Protein AF-A0A7X9HV47-F1 (afdb_monomer)

Foldseek 3Di:
DDDDDDDDDDDDDDPDPDPPPPCPDLEPPPPVPDQPLPVVVVLVVVLVCCPPPVVCQVVLRYDKHWQAAQKWFQDPNDIDGHNDPVSVVVVCVVPVPGDMDGDSDDVVDDPRNCCQARPDPVRHDIDGRHDDPCSVVSVCCVPDPVNVVVVD

pLDDT: mean 72.19, std 24.68, range [22.19, 95.31]

Radius of gyration: 19.95 Å; Cα contacts (8 Å, |Δi|>4): 133; chains: 1; bounding box: 43×55×46 Å

Structure (mmCIF, N/CA/C/O backbone):
data_AF-A0A7X9HV47-F1
#
_entry.id   AF-A0A7X9HV47-F1
#
loop_
_atom_site.group_PDB
_atom_site.id
_atom_site.type_symbol
_atom_site.label_atom_id
_atom_site.label_alt_id
_atom_site.label_comp_id
_atom_site.label_asym_id
_atom_site.label_entity_id
_atom_site.label_seq_id
_atom_site.pdbx_PDB_ins_code
_atom_site.Cartn_x
_atom_site.Cartn_y
_atom_site.Cartn_z
_atom_site.occupancy
_atom_site.B_iso_or_equiv
_atom_site.auth_seq_id
_atom_site.auth_comp_id
_atom_site.auth_asym_id
_atom_site.auth_atom_id
_atom_site.pdbx_PDB_model_num
ATOM 1 N N . MET A 1 1 ? 2.254 -39.791 2.775 1.00 35.47 1 MET A N 1
ATOM 2 C CA . MET A 1 1 ? 2.895 -38.632 3.438 1.00 35.47 1 MET A CA 1
ATOM 3 C C . MET A 1 1 ? 4.385 -38.903 3.603 1.00 35.47 1 MET A C 1
ATOM 5 O O . MET A 1 1 ? 4.753 -39.732 4.422 1.00 35.47 1 MET A O 1
ATOM 9 N N . LYS A 1 2 ? 5.243 -38.268 2.799 1.00 22.19 2 LYS A N 1
ATOM 10 C CA . LYS A 1 2 ? 6.701 -38.272 3.002 1.00 22.19 2 LYS A CA 1
ATOM 11 C C . LYS A 1 2 ? 7.192 -36.836 2.856 1.00 22.19 2 LYS A C 1
ATOM 13 O O . LYS A 1 2 ? 7.167 -36.288 1.761 1.00 22.19 2 LYS A O 1
ATOM 18 N N . VAL A 1 3 ? 7.589 -36.231 3.971 1.00 28.23 3 VAL A N 1
ATOM 19 C CA . VAL A 1 3 ? 8.206 -34.902 4.009 1.00 28.23 3 VAL A CA 1
ATOM 20 C C . VAL A 1 3 ? 9.662 -35.070 3.579 1.00 28.23 3 VAL A C 1
ATOM 22 O O . VAL A 1 3 ? 10.449 -35.692 4.291 1.00 28.23 3 VAL A O 1
ATOM 25 N N . LYS A 1 4 ? 10.029 -34.562 2.399 1.00 27.03 4 LYS A N 1
ATOM 26 C CA . LYS A 1 4 ? 11.440 -34.417 2.023 1.00 27.03 4 LYS A CA 1
ATOM 27 C C . LYS A 1 4 ? 11.955 -33.105 2.612 1.00 27.03 4 LYS A C 1
ATOM 29 O O . LYS 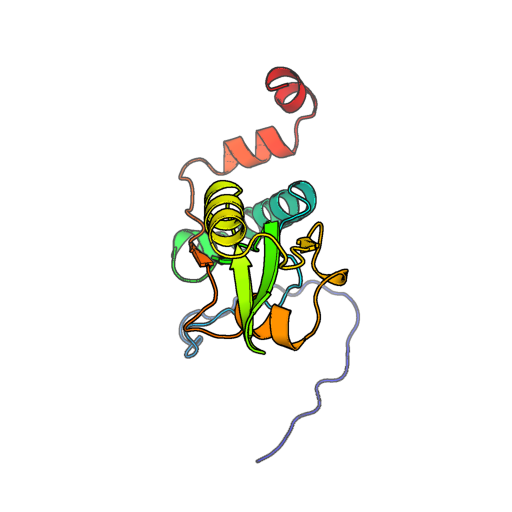A 1 4 ? 11.536 -32.034 2.190 1.00 27.03 4 LYS A O 1
ATOM 34 N N . LYS A 1 5 ? 12.866 -33.209 3.585 1.00 31.73 5 LYS A N 1
ATOM 35 C CA . LYS A 1 5 ? 13.760 -32.117 3.995 1.00 31.73 5 LYS A CA 1
ATOM 36 C C . LYS A 1 5 ? 14.513 -31.619 2.760 1.00 31.73 5 LYS A C 1
ATOM 38 O O . LYS A 1 5 ? 15.149 -32.426 2.084 1.00 31.73 5 LYS A O 1
ATOM 43 N N . ILE A 1 6 ? 14.477 -30.316 2.503 1.00 33.72 6 ILE A N 1
ATOM 44 C CA . ILE A 1 6 ? 15.410 -29.665 1.584 1.00 33.72 6 ILE A CA 1
ATOM 45 C C . ILE A 1 6 ? 16.343 -28.822 2.446 1.00 33.72 6 ILE A C 1
ATOM 47 O O . ILE A 1 6 ? 15.959 -27.804 3.012 1.00 33.72 6 ILE A O 1
ATOM 51 N N . THR A 1 7 ? 17.547 -29.356 2.611 1.00 27.25 7 THR A N 1
ATOM 52 C CA . THR A 1 7 ? 18.724 -28.726 3.202 1.00 27.25 7 THR A CA 1
ATOM 53 C C . THR A 1 7 ? 19.195 -27.586 2.293 1.00 27.25 7 THR A C 1
ATOM 55 O O . THR A 1 7 ? 19.176 -27.740 1.071 1.00 27.25 7 THR A O 1
ATOM 58 N N . GLU A 1 8 ? 19.628 -26.467 2.880 1.00 35.94 8 GLU A N 1
ATOM 59 C CA . GLU A 1 8 ? 20.291 -25.355 2.184 1.00 35.94 8 GLU A CA 1
ATOM 60 C C . GLU A 1 8 ? 21.406 -25.830 1.244 1.00 35.94 8 GLU A C 1
ATOM 62 O O . GLU A 1 8 ? 22.182 -26.731 1.580 1.00 35.94 8 GLU A O 1
ATOM 67 N N . ARG A 1 9 ? 21.550 -25.150 0.100 1.00 27.73 9 ARG A N 1
ATOM 68 C CA . ARG A 1 9 ? 22.806 -25.138 -0.650 1.00 27.73 9 ARG A CA 1
ATOM 69 C C . ARG A 1 9 ? 23.120 -23.761 -1.224 1.00 27.73 9 ARG A C 1
ATOM 71 O O . ARG A 1 9 ? 22.257 -23.054 -1.732 1.00 27.73 9 ARG A O 1
ATOM 78 N N . GLN A 1 10 ? 24.405 -23.459 -1.104 1.00 27.14 10 GLN A N 1
ATOM 79 C CA . GLN A 1 10 ? 25.135 -22.267 -1.500 1.00 27.14 10 GLN A CA 1
ATOM 80 C C . GLN A 1 10 ? 25.055 -21.991 -3.014 1.00 27.14 10 GLN A C 1
ATOM 82 O O . GLN A 1 10 ? 25.011 -22.915 -3.823 1.00 27.14 10 GLN A O 1
ATOM 87 N N . SER A 1 11 ? 25.050 -20.694 -3.331 1.00 36.38 11 SER A N 1
ATOM 88 C CA . SER A 1 11 ? 25.331 -20.002 -4.602 1.00 36.38 11 SER A CA 1
ATOM 89 C C . SER A 1 11 ? 25.655 -20.840 -5.851 1.00 36.38 11 SER A C 1
ATOM 91 O O . SER A 1 11 ? 26.671 -21.530 -5.908 1.00 36.38 11 SER A O 1
ATOM 93 N N . GLY A 1 12 ? 24.877 -20.630 -6.916 1.00 24.98 12 GLY A N 1
ATOM 94 C CA . GLY A 1 12 ? 25.218 -21.040 -8.279 1.00 24.98 12 GLY A CA 1
ATOM 95 C C . GLY A 1 12 ? 23.995 -20.971 -9.184 1.00 24.98 12 GLY A C 1
ATOM 96 O O . GLY A 1 12 ? 23.158 -21.868 -9.144 1.00 24.98 12 GLY A O 1
ATOM 97 N N . VAL A 1 13 ? 23.873 -19.885 -9.952 1.00 32.72 13 VAL A N 1
ATOM 98 C CA . VAL A 1 13 ? 22.773 -19.616 -10.891 1.00 32.72 13 VAL A CA 1
ATOM 99 C C . VAL A 1 13 ? 22.539 -20.839 -11.783 1.00 32.72 13 VAL A C 1
ATOM 101 O O . VAL A 1 13 ? 23.362 -21.170 -12.631 1.00 32.72 13 VAL A O 1
ATOM 104 N N . LYS A 1 14 ? 21.410 -21.520 -11.574 1.00 23.30 14 LYS A N 1
ATOM 105 C CA . LYS A 1 14 ? 20.823 -22.451 -12.535 1.00 23.30 14 LYS A CA 1
ATOM 106 C C . LYS A 1 14 ? 19.519 -21.827 -12.991 1.00 23.30 14 LYS A C 1
ATOM 108 O O . LYS A 1 14 ? 18.607 -21.664 -12.185 1.00 23.30 14 LYS A O 1
ATOM 113 N N . GLU A 1 15 ? 19.458 -21.466 -14.267 1.00 36.97 15 GLU A N 1
ATOM 114 C CA . GLU A 1 15 ? 18.214 -21.145 -14.956 1.00 36.97 15 GLU A CA 1
ATOM 115 C C . GLU A 1 15 ? 17.259 -22.334 -14.802 1.00 36.97 15 GLU A C 1
ATOM 117 O O . GLU A 1 15 ? 17.379 -23.361 -15.467 1.00 36.97 15 GLU A O 1
ATOM 122 N N . GLN A 1 16 ? 16.333 -22.220 -13.854 1.00 27.98 16 GLN A N 1
ATOM 123 C CA . GLN A 1 16 ? 15.152 -23.061 -13.792 1.00 27.98 16 GLN A CA 1
ATOM 124 C C . GLN A 1 16 ? 14.041 -22.303 -14.504 1.00 27.98 16 GLN A C 1
ATOM 126 O O . GLN A 1 16 ? 13.435 -21.387 -13.951 1.00 27.98 16 GLN A O 1
ATOM 131 N N . PHE A 1 17 ? 13.780 -22.700 -15.748 1.00 25.95 17 PHE A N 1
ATOM 132 C CA . PHE A 1 17 ? 12.494 -22.442 -16.377 1.00 25.95 17 PHE A CA 1
ATOM 133 C C . PHE A 1 17 ? 11.415 -23.052 -15.479 1.00 25.95 17 PHE A C 1
ATOM 135 O O . PHE A 1 17 ? 11.347 -24.270 -15.312 1.00 25.95 17 PHE A O 1
ATOM 142 N N . CYS A 1 18 ? 10.616 -22.197 -14.843 1.00 27.88 18 CYS A N 1
ATOM 143 C CA . CYS A 1 18 ? 9.441 -22.634 -14.108 1.00 27.88 18 CYS A CA 1
ATOM 144 C C . CYS A 1 18 ? 8.318 -22.834 -15.129 1.00 27.88 18 CYS A C 1
ATOM 146 O O . CYS A 1 18 ? 7.847 -21.872 -15.739 1.00 27.88 18 CYS A O 1
ATOM 148 N N . ASP A 1 19 ? 7.953 -24.093 -15.353 1.00 23.33 19 ASP A N 1
ATOM 149 C CA . ASP A 1 19 ? 6.838 -24.493 -16.201 1.00 23.33 19 ASP A CA 1
ATOM 150 C C . ASP A 1 19 ? 5.531 -23.943 -15.599 1.00 23.33 19 ASP A C 1
ATOM 152 O O . ASP A 1 19 ? 5.052 -24.393 -14.557 1.00 23.33 19 ASP A O 1
ATOM 156 N N . LEU A 1 20 ? 4.981 -22.901 -16.229 1.00 37.88 20 LEU A N 1
ATOM 157 C CA . LEU A 1 20 ? 3.826 -22.131 -15.746 1.00 37.88 20 LEU A CA 1
ATOM 158 C C . LEU A 1 20 ? 2.504 -22.922 -15.765 1.00 37.88 20 LEU A C 1
ATOM 160 O O . LEU A 1 20 ? 1.485 -22.414 -15.302 1.00 37.88 20 LEU A O 1
ATOM 164 N N . SER A 1 21 ? 2.507 -24.160 -16.264 1.00 25.98 21 SER A N 1
ATOM 165 C CA . SER A 1 21 ? 1.330 -25.037 -16.321 1.00 25.98 21 SER A CA 1
ATOM 166 C C . SER A 1 21 ? 0.981 -25.708 -14.983 1.00 25.98 21 SER A C 1
ATOM 168 O O . SER A 1 21 ? -0.158 -26.127 -14.785 1.00 25.98 21 SER A O 1
ATOM 170 N N . THR A 1 22 ? 1.927 -25.776 -14.037 1.00 26.61 22 THR A N 1
ATOM 171 C CA . THR A 1 22 ? 1.754 -26.454 -12.733 1.00 26.61 22 THR A CA 1
ATOM 172 C C . THR A 1 22 ? 1.569 -25.506 -11.549 1.00 26.61 22 THR A C 1
ATOM 174 O O . THR A 1 22 ? 1.482 -25.957 -10.405 1.00 26.61 22 THR A O 1
ATOM 177 N N . VAL A 1 23 ? 1.399 -24.201 -11.792 1.00 33.75 23 VAL A N 1
ATOM 178 C CA . VAL A 1 23 ? 0.978 -23.238 -10.756 1.00 33.75 23 VAL A CA 1
ATOM 179 C C . VAL A 1 23 ? -0.538 -23.363 -10.527 1.00 33.75 23 VAL A C 1
ATOM 181 O O . VAL A 1 23 ? -1.312 -22.418 -10.651 1.00 33.75 23 VAL A O 1
ATOM 184 N N . THR A 1 24 ? -0.996 -24.570 -10.188 1.00 23.91 24 THR A N 1
ATOM 185 C CA . THR A 1 24 ? -2.295 -24.802 -9.549 1.00 23.91 24 THR A CA 1
ATOM 186 C C . THR A 1 24 ? -2.207 -24.296 -8.117 1.00 23.91 24 THR A C 1
ATOM 188 O O . THR A 1 24 ? -1.913 -25.023 -7.172 1.00 23.91 24 THR A O 1
ATOM 191 N N . GLY A 1 25 ? -2.399 -22.993 -8.001 1.00 27.16 25 GLY A N 1
ATOM 192 C CA . GLY A 1 25 ? -2.336 -22.216 -6.781 1.00 27.16 25 GLY A CA 1
ATOM 193 C C . GLY A 1 25 ? -2.349 -20.768 -7.222 1.00 27.16 25 GLY A C 1
ATOM 194 O O . GLY A 1 25 ? -1.299 -20.210 -7.508 1.00 27.16 25 GLY A O 1
ATOM 195 N N . ASN A 1 26 ? -3.543 -20.182 -7.333 1.00 28.81 26 ASN A N 1
ATOM 196 C CA . ASN A 1 26 ? -3.823 -18.819 -7.818 1.00 28.81 26 ASN A CA 1
ATOM 197 C C . ASN A 1 26 ? -3.216 -17.693 -6.950 1.00 28.81 26 ASN A C 1
ATOM 199 O O . ASN A 1 26 ? -3.749 -16.593 -6.872 1.00 28.81 26 ASN A O 1
ATOM 203 N N . PHE A 1 27 ? -2.121 -17.972 -6.260 1.00 29.30 27 PHE A N 1
ATOM 204 C CA . PHE A 1 27 ? -1.456 -17.140 -5.289 1.00 29.30 27 PHE A CA 1
ATOM 205 C C . PHE A 1 27 ? 0.040 -17.406 -5.431 1.00 29.30 27 PHE A C 1
ATOM 207 O O . PHE A 1 27 ? 0.607 -18.271 -4.765 1.00 29.30 27 PHE A O 1
ATOM 214 N N . VAL A 1 28 ? 0.710 -16.611 -6.264 1.00 31.31 28 VAL A N 1
ATOM 215 C CA . VAL A 1 28 ? 2.072 -16.224 -5.901 1.00 31.31 28 VAL A CA 1
ATOM 216 C C . VAL A 1 28 ? 1.879 -15.212 -4.782 1.00 31.31 28 VAL A C 1
ATOM 218 O O . VAL A 1 28 ? 1.825 -14.005 -4.999 1.00 31.31 28 VAL A O 1
ATOM 221 N N . GLU A 1 29 ? 1.654 -15.727 -3.572 1.00 32.69 29 GLU A N 1
ATOM 222 C CA . GLU A 1 29 ? 1.832 -14.925 -2.378 1.00 32.69 29 GLU A CA 1
ATOM 223 C C . GLU A 1 29 ? 3.324 -14.635 -2.335 1.00 32.69 29 GLU A C 1
ATOM 225 O O . GLU A 1 29 ? 4.137 -15.438 -1.871 1.00 32.69 29 GLU A O 1
ATOM 230 N N . ALA A 1 30 ? 3.697 -13.499 -2.912 1.00 31.14 30 ALA A N 1
ATOM 231 C CA . ALA A 1 30 ? 4.960 -12.867 -2.635 1.00 31.14 30 ALA A CA 1
ATOM 232 C C . ALA A 1 30 ? 4.939 -12.483 -1.145 1.00 31.14 30 ALA A C 1
ATOM 234 O O . ALA A 1 30 ? 4.795 -11.324 -0.779 1.00 31.14 30 ALA A O 1
ATOM 235 N N . ASN A 1 31 ? 5.117 -13.477 -0.268 1.00 27.83 31 ASN A N 1
ATOM 236 C CA . ASN A 1 31 ? 5.480 -13.318 1.140 1.00 27.83 31 ASN A CA 1
ATOM 237 C C . ASN A 1 31 ? 6.929 -12.799 1.273 1.00 27.83 31 ASN A C 1
ATOM 239 O O . ASN A 1 31 ? 7.580 -12.953 2.307 1.00 27.83 31 ASN A O 1
ATOM 243 N N . SER A 1 32 ? 7.455 -12.143 0.233 1.00 28.11 32 SER A N 1
ATOM 244 C CA . SER A 1 32 ? 8.500 -11.147 0.368 1.00 28.11 32 SER A CA 1
ATOM 245 C C . SER A 1 32 ? 7.909 -9.993 1.167 1.00 28.11 32 SER A C 1
ATOM 247 O O . SER A 1 32 ? 7.114 -9.208 0.656 1.00 28.11 32 SER A O 1
ATOM 249 N N . L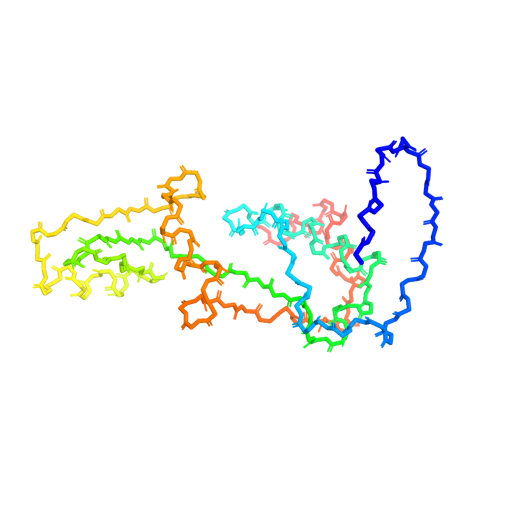YS A 1 33 ? 8.278 -9.917 2.448 1.00 32.66 33 LYS A N 1
ATOM 250 C CA . LYS A 1 33 ? 8.043 -8.766 3.320 1.00 32.66 33 LYS A CA 1
ATOM 251 C C . LYS A 1 33 ? 8.470 -7.481 2.612 1.00 32.66 33 LYS A C 1
ATOM 253 O O . LYS A 1 33 ? 9.627 -7.077 2.697 1.00 32.66 33 LYS A O 1
ATOM 258 N N . THR A 1 34 ? 7.558 -6.822 1.917 1.00 30.34 34 THR A N 1
ATOM 259 C CA . THR A 1 34 ? 7.723 -5.428 1.516 1.00 30.34 34 THR A CA 1
ATOM 260 C C . THR A 1 34 ? 6.348 -4.847 1.253 1.00 30.34 34 THR A C 1
ATOM 262 O O . THR A 1 34 ? 5.878 -4.746 0.127 1.00 30.34 34 THR A O 1
ATOM 265 N N . VAL A 1 35 ? 5.690 -4.429 2.329 1.00 35.25 35 VAL A N 1
ATOM 266 C CA . VAL A 1 35 ? 4.795 -3.290 2.182 1.00 35.25 35 VAL A CA 1
ATOM 267 C C . VAL A 1 35 ? 5.678 -2.115 1.822 1.00 35.25 35 VAL A C 1
ATOM 269 O O . VAL A 1 35 ? 6.654 -1.795 2.506 1.00 35.25 35 VAL A O 1
ATOM 272 N N . ILE A 1 36 ? 5.320 -1.480 0.726 1.00 35.16 36 ILE A N 1
ATOM 273 C CA . ILE A 1 36 ? 6.052 -0.382 0.136 1.00 35.16 36 ILE A CA 1
ATOM 274 C C . ILE A 1 36 ? 5.684 0.881 0.915 1.00 35.16 36 ILE A C 1
ATOM 276 O O . ILE A 1 36 ? 4.881 1.691 0.480 1.00 35.16 36 ILE A O 1
ATOM 280 N N . HIS A 1 37 ? 6.262 1.036 2.103 1.00 39.41 37 HIS A N 1
ATOM 281 C CA . HIS A 1 37 ? 6.453 2.366 2.692 1.00 39.41 37 HIS A CA 1
ATOM 282 C C . HIS A 1 37 ? 7.799 2.961 2.271 1.00 39.41 37 HIS A C 1
ATOM 284 O O . HIS A 1 37 ? 7.987 4.171 2.324 1.00 39.41 37 HIS A O 1
ATOM 290 N N . ASN A 1 38 ? 8.722 2.122 1.790 1.00 52.31 38 ASN A N 1
ATOM 291 C CA . ASN A 1 38 ? 9.976 2.559 1.199 1.00 52.31 38 ASN A CA 1
ATOM 292 C C . ASN A 1 38 ? 9.862 2.424 -0.328 1.00 52.31 38 ASN A C 1
ATOM 294 O O . ASN A 1 38 ? 10.155 1.363 -0.889 1.00 52.31 38 ASN A O 1
ATOM 298 N N . SER A 1 39 ? 9.370 3.481 -0.987 1.00 62.81 39 SER A N 1
ATOM 299 C CA . SER A 1 39 ? 9.167 3.562 -2.449 1.00 62.81 39 SER A CA 1
ATOM 300 C C . SER A 1 39 ? 10.393 3.100 -3.245 1.00 62.81 39 SER A C 1
ATOM 302 O O . SER A 1 39 ? 10.265 2.512 -4.316 1.00 62.81 39 SER A O 1
ATOM 304 N N . HIS A 1 40 ? 11.582 3.281 -2.673 1.00 67.56 40 HIS A N 1
ATOM 305 C CA . HIS A 1 40 ? 12.842 2.859 -3.260 1.00 67.56 40 HIS A CA 1
ATOM 306 C C . HIS A 1 40 ? 13.034 1.330 -3.315 1.00 67.56 40 HIS A C 1
ATOM 308 O O . HIS A 1 40 ? 13.447 0.802 -4.341 1.00 67.56 40 HIS A O 1
ATOM 314 N N . ILE A 1 41 ? 12.706 0.579 -2.257 1.00 76.75 41 ILE A N 1
ATOM 315 C CA . ILE A 1 41 ? 12.873 -0.892 -2.268 1.00 76.75 41 ILE A CA 1
ATOM 316 C C . ILE A 1 41 ? 11.886 -1.523 -3.255 1.00 76.75 41 ILE A C 1
ATOM 318 O O . ILE A 1 41 ? 12.230 -2.434 -4.004 1.00 76.75 41 ILE A O 1
ATOM 322 N N . SER A 1 42 ? 10.667 -0.987 -3.294 1.00 74.25 42 SER A N 1
ATOM 323 C CA . SER A 1 42 ? 9.657 -1.366 -4.277 1.00 74.25 42 SER A CA 1
ATOM 324 C C . SER A 1 42 ? 10.123 -1.205 -5.707 1.00 74.25 42 SER A C 1
ATOM 326 O O . SER A 1 42 ? 9.947 -2.116 -6.510 1.00 74.25 42 SER A O 1
ATOM 328 N N . SER A 1 43 ? 10.674 -0.037 -6.045 1.00 80.19 43 SER A N 1
ATOM 329 C CA . SER A 1 43 ? 11.091 0.234 -7.415 1.00 80.19 43 SER A CA 1
ATOM 330 C C . SER A 1 43 ? 12.224 -0.703 -7.831 1.00 80.19 43 SER A C 1
ATOM 332 O O . SER A 1 43 ? 12.185 -1.232 -8.938 1.00 80.19 43 SER A O 1
ATOM 334 N N . LEU A 1 44 ? 13.157 -1.017 -6.926 1.00 82.56 44 LEU A N 1
ATOM 335 C CA . LEU A 1 44 ? 14.208 -2.012 -7.167 1.00 82.56 44 LEU A CA 1
ATOM 336 C C . LEU A 1 44 ? 13.644 -3.421 -7.406 1.00 82.56 44 LEU A C 1
ATOM 338 O O . LEU A 1 44 ? 14.030 -4.078 -8.374 1.00 82.56 44 LEU A O 1
ATOM 342 N N . LEU A 1 45 ? 12.706 -3.876 -6.569 1.00 82.75 45 LEU A N 1
ATOM 343 C CA . LEU A 1 45 ? 12.040 -5.172 -6.754 1.00 82.75 45 LEU A CA 1
ATOM 344 C C . LEU A 1 45 ? 11.241 -5.213 -8.061 1.00 82.75 45 LEU A C 1
ATOM 346 O O . LEU A 1 45 ? 11.266 -6.216 -8.769 1.00 82.75 45 LEU A O 1
ATOM 350 N N . MET A 1 46 ? 10.576 -4.116 -8.423 1.00 80.69 46 MET A N 1
ATOM 351 C CA . MET A 1 46 ? 9.823 -4.027 -9.672 1.00 80.69 46 MET A CA 1
ATOM 352 C C . MET A 1 46 ? 10.737 -4.144 -10.893 1.00 80.69 46 MET A C 1
ATOM 354 O O . MET A 1 46 ? 10.460 -4.918 -11.805 1.00 80.69 46 MET A O 1
ATOM 358 N N . VAL A 1 47 ? 11.865 -3.432 -10.884 1.00 83.94 47 VAL A N 1
ATOM 359 C CA . VAL A 1 47 ? 12.900 -3.511 -11.927 1.00 83.94 47 VAL A CA 1
ATOM 360 C C . VAL A 1 47 ? 13.473 -4.929 -12.022 1.00 83.94 47 VAL A C 1
ATOM 362 O O . VAL A 1 47 ? 13.659 -5.444 -13.126 1.00 83.94 47 VAL A O 1
ATOM 365 N N . MET A 1 48 ? 13.689 -5.601 -10.887 1.00 84.56 48 MET A N 1
ATOM 366 C CA . MET A 1 48 ? 14.092 -7.010 -10.859 1.00 84.56 48 MET A CA 1
ATOM 367 C C . MET A 1 48 ? 13.049 -7.910 -11.542 1.00 84.56 48 MET A C 1
ATOM 369 O O . MET A 1 48 ? 13.420 -8.698 -12.413 1.00 84.56 48 MET A O 1
ATOM 373 N N . PHE A 1 49 ? 11.761 -7.784 -11.202 1.00 82.69 49 PHE A N 1
ATOM 374 C CA . PHE A 1 49 ? 10.689 -8.567 -11.831 1.00 82.69 49 PHE A CA 1
ATOM 375 C C . PHE A 1 49 ? 10.558 -8.278 -13.328 1.00 82.69 49 PHE A C 1
ATOM 377 O O . PHE A 1 49 ? 10.372 -9.209 -14.110 1.00 82.69 49 PHE A O 1
ATOM 384 N N . LEU A 1 50 ? 10.715 -7.018 -13.741 1.00 84.44 50 LEU A N 1
ATOM 385 C CA . LEU A 1 50 ? 10.718 -6.628 -15.151 1.00 84.44 50 LEU A CA 1
ATOM 386 C C . LEU A 1 50 ? 11.881 -7.266 -15.921 1.00 84.44 50 LEU A C 1
ATOM 388 O O . LEU A 1 50 ? 11.717 -7.592 -17.095 1.00 84.44 50 LEU A O 1
ATOM 392 N N . LYS A 1 51 ? 13.048 -7.450 -15.285 1.00 85.00 51 LYS A N 1
ATOM 393 C CA . LYS A 1 51 ? 14.252 -7.960 -15.959 1.00 85.00 51 LYS A CA 1
ATOM 394 C C . LYS A 1 51 ? 14.333 -9.480 -15.966 1.00 85.00 51 LYS A C 1
ATOM 396 O O . LYS A 1 51 ? 14.679 -10.060 -16.990 1.00 85.00 51 LYS A O 1
ATOM 401 N N . LEU A 1 52 ? 14.071 -10.106 -14.821 1.00 87.50 52 LEU A N 1
ATOM 402 C CA . LEU A 1 52 ? 14.278 -11.540 -14.622 1.00 87.50 52 LEU A CA 1
ATOM 403 C C . LEU A 1 52 ? 13.034 -12.359 -14.972 1.00 87.50 52 LEU A C 1
ATOM 405 O O . LEU A 1 52 ? 13.156 -13.490 -15.431 1.00 87.50 52 LEU A O 1
ATOM 409 N N . THR A 1 53 ? 11.838 -11.806 -14.755 1.00 85.50 53 THR A N 1
ATOM 410 C CA . THR A 1 53 ? 10.570 -12.531 -14.936 1.00 85.50 53 THR A CA 1
ATOM 411 C C . THR A 1 53 ? 9.475 -11.657 -15.567 1.00 85.50 53 THR A C 1
ATOM 413 O O . THR A 1 53 ? 8.384 -11.536 -14.994 1.00 85.50 53 THR A O 1
ATOM 416 N N . PRO A 1 54 ? 9.704 -11.048 -16.748 1.00 83.44 54 PRO A N 1
ATOM 417 C CA . PRO A 1 54 ? 8.714 -10.176 -17.385 1.00 83.44 54 PRO A CA 1
ATOM 418 C C . PRO A 1 54 ? 7.395 -10.897 -17.691 1.00 83.44 54 PRO A C 1
ATOM 420 O O . PRO A 1 54 ? 6.337 -10.271 -17.662 1.00 83.44 54 PRO A O 1
ATOM 423 N N . GLN A 1 55 ? 7.424 -12.212 -17.936 1.00 84.56 55 GLN A N 1
ATOM 424 C CA . GLN A 1 55 ? 6.226 -13.015 -18.190 1.00 84.56 55 GLN A CA 1
ATOM 425 C C . GLN A 1 55 ? 5.213 -12.971 -17.035 1.00 84.56 55 GLN A C 1
ATOM 427 O O . GLN A 1 55 ? 4.009 -12.987 -17.282 1.00 84.56 55 GLN A O 1
ATOM 432 N N . LEU A 1 56 ? 5.680 -12.846 -15.787 1.00 81.56 56 LEU A N 1
ATOM 433 C CA . LEU A 1 56 ? 4.805 -12.782 -14.614 1.00 81.56 56 LEU A CA 1
ATOM 434 C C . LEU A 1 56 ? 4.009 -11.469 -14.575 1.00 81.56 56 LEU A C 1
ATOM 436 O O . LEU A 1 56 ? 2.834 -11.462 -14.209 1.00 81.56 56 LEU A O 1
ATOM 440 N N . LEU A 1 57 ? 4.644 -10.371 -14.995 1.00 81.62 57 LEU A N 1
ATOM 441 C CA . LEU A 1 57 ? 4.013 -9.057 -15.092 1.00 81.62 57 LEU A CA 1
ATOM 442 C C . LEU A 1 57 ? 3.111 -8.964 -16.328 1.00 81.62 57 LEU A C 1
ATOM 444 O O . LEU A 1 57 ? 1.981 -8.495 -16.220 1.00 81.62 57 LEU A O 1
ATOM 448 N N . LYS A 1 58 ? 3.559 -9.486 -17.479 1.00 82.62 58 LYS A N 1
ATOM 449 C CA . LYS A 1 58 ? 2.774 -9.539 -18.726 1.00 82.62 58 LYS A CA 1
ATOM 450 C C . LYS A 1 58 ? 1.478 -10.331 -18.583 1.00 82.62 58 LYS A C 1
ATOM 452 O O . LYS A 1 58 ? 0.471 -9.960 -19.172 1.00 82.62 58 LYS A O 1
ATOM 457 N N . ALA A 1 59 ? 1.484 -11.398 -17.783 1.00 80.94 59 ALA A N 1
ATOM 458 C CA . ALA A 1 59 ? 0.279 -12.171 -17.501 1.00 80.94 59 ALA A CA 1
ATOM 459 C C . ALA A 1 59 ? -0.792 -11.369 -16.734 1.00 80.94 59 ALA A C 1
ATOM 461 O O . ALA A 1 59 ? -1.945 -11.793 -16.721 1.00 80.94 59 ALA A O 1
ATOM 462 N N . GLN A 1 60 ? -0.421 -10.253 -16.084 1.00 75.94 60 GLN A N 1
ATOM 463 C CA . GLN A 1 60 ? -1.306 -9.338 -15.342 1.00 75.94 60 GLN A CA 1
ATOM 464 C C . GLN A 1 60 ? -2.275 -10.031 -14.364 1.00 75.94 60 GLN A C 1
ATOM 466 O O . GLN A 1 60 ? -3.405 -9.597 -14.163 1.00 75.94 60 GLN A O 1
ATOM 471 N N . LYS A 1 61 ? -1.849 -11.138 -13.749 1.00 75.25 61 LYS A N 1
ATOM 472 C CA . LYS A 1 61 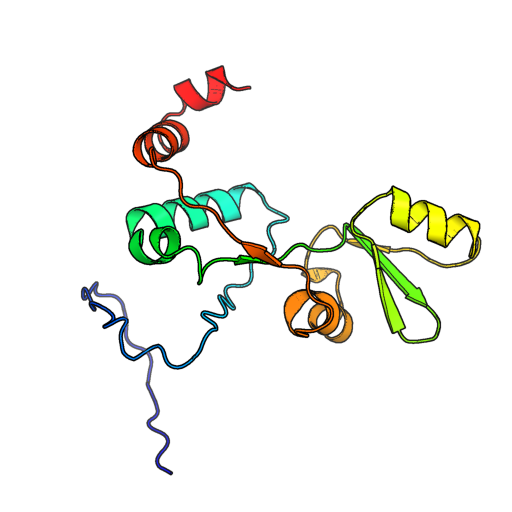? -2.701 -11.949 -12.856 1.00 75.25 61 LYS A CA 1
ATOM 473 C C . LYS A 1 61 ? -2.042 -12.355 -11.544 1.00 75.25 61 LYS A C 1
ATOM 475 O O . LYS A 1 61 ? -2.705 -12.918 -10.681 1.00 75.25 61 LYS A O 1
ATOM 480 N N . HIS A 1 62 ? -0.739 -12.126 -11.400 1.00 77.12 62 HIS A N 1
ATOM 481 C CA . HIS A 1 62 ? 0.044 -12.773 -10.344 1.00 77.12 62 HIS A CA 1
ATOM 482 C C . HIS A 1 62 ? 0.828 -11.809 -9.458 1.00 77.12 62 HIS A C 1
ATOM 484 O O . HIS A 1 62 ? 1.303 -12.229 -8.408 1.00 77.12 62 HIS A O 1
ATOM 490 N N . VAL A 1 63 ? 0.966 -10.539 -9.848 1.00 78.88 63 VAL A N 1
ATOM 491 C CA . VAL A 1 63 ? 1.759 -9.560 -9.097 1.00 78.88 63 VAL A CA 1
ATOM 492 C C . VAL A 1 63 ? 0.850 -8.477 -8.546 1.00 78.88 63 VAL A C 1
ATOM 494 O O . VAL A 1 63 ? 0.207 -7.745 -9.296 1.00 78.88 63 VAL A O 1
ATOM 497 N N . TYR A 1 64 ? 0.833 -8.372 -7.222 1.00 82.00 64 TYR A N 1
ATOM 498 C CA . TYR A 1 64 ? 0.021 -7.410 -6.495 1.00 82.00 64 TYR A CA 1
ATOM 499 C C . TYR A 1 64 ? 0.884 -6.608 -5.532 1.00 82.00 64 TYR A C 1
ATOM 501 O O . TYR A 1 64 ? 1.817 -7.134 -4.923 1.00 82.00 64 TYR A O 1
ATOM 509 N N . ARG A 1 65 ? 0.527 -5.341 -5.355 1.00 79.75 65 ARG A N 1
ATOM 510 C CA . ARG A 1 65 ? 1.023 -4.491 -4.283 1.00 79.75 65 ARG A CA 1
ATOM 511 C C . ARG A 1 65 ? 0.007 -4.488 -3.1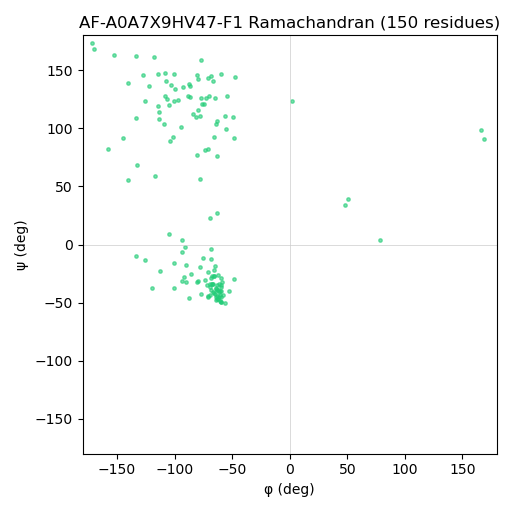51 1.00 79.75 65 ARG A C 1
ATOM 513 O O . ARG A 1 65 ? -1.143 -4.120 -3.362 1.00 79.75 65 ARG A O 1
ATOM 520 N N . ALA A 1 66 ? 0.439 -4.849 -1.949 1.00 82.38 66 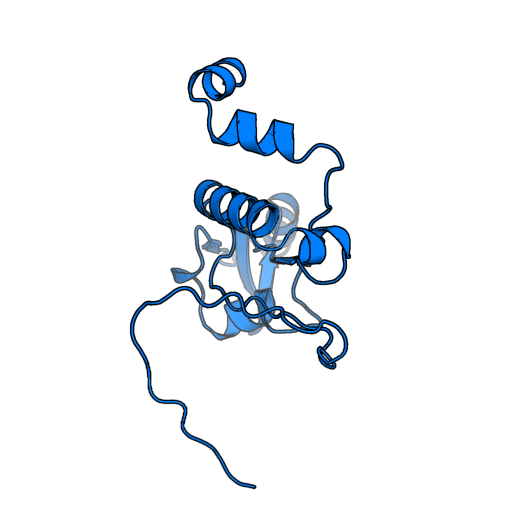ALA A N 1
ATOM 521 C CA . ALA A 1 66 ? -0.376 -4.643 -0.761 1.00 82.38 66 ALA A CA 1
ATOM 522 C C . ALA A 1 66 ? -0.421 -3.154 -0.405 1.00 82.38 66 ALA A C 1
ATOM 524 O O . ALA A 1 66 ? 0.627 -2.514 -0.258 1.00 82.38 66 ALA A O 1
ATOM 525 N N . ILE A 1 67 ? -1.632 -2.617 -0.275 1.00 81.25 67 ILE A N 1
ATOM 526 C CA . ILE A 1 67 ? -1.868 -1.264 0.219 1.00 81.25 67 ILE A CA 1
ATOM 527 C C . ILE A 1 67 ? -1.988 -1.358 1.736 1.00 81.25 67 ILE A C 1
ATOM 529 O O . ILE A 1 67 ? -2.768 -2.154 2.257 1.00 81.25 67 ILE A O 1
ATOM 533 N N . MET A 1 68 ? -1.209 -0.543 2.443 1.00 82.44 68 MET A N 1
ATOM 534 C CA . MET A 1 68 ? -1.260 -0.485 3.898 1.00 82.44 68 MET A CA 1
ATOM 535 C C . MET A 1 68 ? -1.896 0.804 4.392 1.00 82.44 68 MET A C 1
ATOM 537 O O . MET A 1 68 ? -1.725 1.850 3.763 1.00 82.44 68 MET A O 1
ATOM 541 N N . PRO A 1 69 ? -2.599 0.735 5.531 1.00 88.44 69 PRO A N 1
ATOM 542 C CA . PRO A 1 69 ? -3.226 1.902 6.110 1.00 88.44 69 PRO A CA 1
ATOM 543 C C . PRO A 1 69 ? -2.183 2.855 6.696 1.00 88.44 69 PRO A C 1
ATOM 545 O O . PRO A 1 69 ? -1.182 2.433 7.282 1.00 88.44 69 PRO A O 1
ATOM 548 N N . LEU A 1 70 ? -2.444 4.153 6.564 1.00 87.69 70 LEU A N 1
ATOM 549 C CA . LEU A 1 70 ? -1.625 5.211 7.157 1.00 87.69 70 LEU A CA 1
ATOM 550 C C . LEU A 1 70 ? -1.942 5.396 8.640 1.00 87.69 70 LEU A C 1
ATOM 552 O O . LEU A 1 70 ? -1.065 5.752 9.433 1.00 87.69 70 LEU A O 1
ATOM 556 N N . TYR A 1 71 ? -3.192 5.138 9.015 1.00 91.75 71 TYR A N 1
ATOM 557 C CA . TYR A 1 71 ? -3.680 5.263 10.376 1.00 91.75 71 TYR A CA 1
ATOM 558 C C . TYR A 1 71 ? -4.497 4.035 10.759 1.00 91.75 71 TYR A C 1
ATOM 560 O O . TYR A 1 71 ? -4.973 3.284 9.915 1.00 91.75 71 TYR A O 1
ATOM 568 N N . GLY A 1 72 ? -4.695 3.823 12.047 1.00 93.44 72 GLY A N 1
ATOM 569 C CA . GLY A 1 72 ? -5.623 2.805 12.502 1.00 93.44 72 GLY A CA 1
ATOM 570 C C . GLY A 1 72 ? -5.874 2.895 13.986 1.00 93.44 72 GLY A C 1
ATOM 571 O O . GLY A 1 72 ? -5.208 3.631 14.724 1.00 93.44 72 GLY A O 1
ATOM 572 N N . THR A 1 73 ? -6.889 2.167 14.419 1.00 95.25 73 THR A N 1
ATOM 573 C CA . THR A 1 73 ? -7.297 2.167 15.815 1.00 95.25 73 THR A CA 1
ATOM 574 C C . THR A 1 73 ? -7.967 0.859 16.217 1.00 95.25 73 THR A C 1
ATOM 576 O O . THR A 1 73 ? -8.363 0.056 15.373 1.00 95.25 73 THR A O 1
ATOM 579 N N . MET A 1 74 ? -8.063 0.629 17.524 1.00 94.25 74 MET A N 1
ATOM 580 C CA . MET A 1 74 ? -8.728 -0.533 18.101 1.00 94.25 74 MET A CA 1
ATOM 581 C C . MET A 1 74 ? -10.109 -0.127 18.600 1.00 94.25 74 MET A C 1
ATOM 583 O O . MET A 1 74 ? -10.274 0.271 19.753 1.00 94.25 74 MET A O 1
ATOM 587 N N . PHE A 1 75 ? -11.118 -0.280 17.750 1.00 93.38 75 PHE A N 1
ATOM 588 C CA . PHE A 1 75 ? -12.490 0.063 18.089 1.00 93.38 75 PHE A CA 1
ATOM 589 C C . PHE A 1 75 ? -13.287 -1.187 18.464 1.00 93.38 75 PHE A C 1
ATOM 591 O O . PHE A 1 75 ? -13.369 -2.144 17.695 1.00 93.38 75 PHE A O 1
ATOM 598 N N . LYS A 1 76 ? -13.876 -1.198 19.668 1.00 91.56 76 LYS A N 1
ATOM 599 C CA . LYS A 1 76 ? -14.690 -2.321 20.183 1.00 91.56 76 LYS A CA 1
ATOM 600 C C . LYS A 1 76 ? -13.992 -3.691 20.060 1.00 91.56 76 LYS A C 1
ATOM 602 O O . LYS A 1 76 ? -14.615 -4.690 19.713 1.00 91.56 76 LYS A O 1
ATOM 607 N N . GLY A 1 77 ? -12.682 -3.730 20.315 1.00 90.25 77 GLY A N 1
ATOM 608 C CA . GLY A 1 77 ? -11.875 -4.954 20.256 1.00 90.25 77 GLY A CA 1
ATOM 609 C C . GLY A 1 77 ? -11.483 -5.413 18.847 1.00 90.25 77 GLY A C 1
ATOM 610 O O . GLY A 1 77 ? -10.839 -6.450 18.718 1.00 90.25 77 GLY A O 1
ATOM 611 N N . LYS A 1 78 ? -11.823 -4.65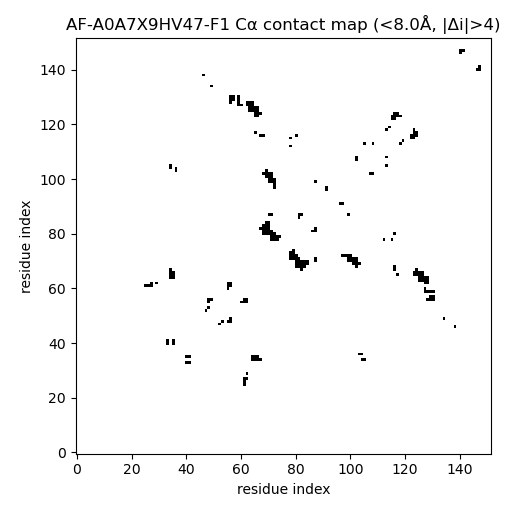6 17.796 1.00 91.75 78 LYS A N 1
ATOM 612 C CA . LYS A 1 78 ? -11.416 -4.938 16.414 1.00 91.75 78 LYS A CA 1
ATOM 613 C C . LYS A 1 78 ? -10.497 -3.846 15.885 1.00 91.75 78 LYS A C 1
ATOM 615 O O . LYS A 1 78 ? -10.639 -2.676 16.233 1.00 91.75 78 LYS A O 1
ATOM 620 N N . PHE A 1 79 ? -9.558 -4.245 15.038 1.00 94.25 79 PHE A N 1
ATOM 621 C CA . PHE A 1 79 ? -8.698 -3.303 14.341 1.00 94.25 79 PHE A CA 1
ATOM 622 C C . PHE A 1 79 ? -9.457 -2.660 13.178 1.00 94.25 79 PHE A C 1
ATOM 624 O O . PHE A 1 79 ? -10.013 -3.369 12.339 1.00 94.25 79 PHE A O 1
ATOM 631 N N . VAL A 1 80 ? -9.475 -1.329 13.147 1.00 94.25 80 VAL A N 1
ATOM 632 C CA . VAL A 1 80 ? -10.061 -0.525 12.072 1.00 94.25 80 VAL A CA 1
ATOM 633 C C . VAL A 1 80 ? -8.923 0.225 11.370 1.00 94.25 80 VAL A C 1
ATOM 635 O O . VAL A 1 80 ? -8.335 1.125 11.981 1.00 94.25 80 VAL A O 1
ATOM 638 N N . PRO A 1 81 ? -8.560 -0.171 10.135 1.00 92.56 81 PRO A N 1
ATOM 639 C CA . PRO A 1 81 ? -7.564 0.526 9.329 1.00 92.56 81 PRO A CA 1
ATOM 640 C C . PRO A 1 81 ? -8.159 1.759 8.631 1.00 92.56 81 PRO A C 1
ATOM 642 O O . PRO A 1 81 ? -9.305 1.725 8.191 1.00 92.56 81 PRO A O 1
ATOM 645 N N . PHE A 1 82 ? -7.355 2.813 8.476 1.00 91.94 82 PHE A N 1
ATOM 646 C CA . PHE A 1 82 ? -7.671 3.992 7.664 1.00 91.94 82 PHE A CA 1
ATOM 647 C C . PHE A 1 82 ? -6.545 4.238 6.652 1.00 91.94 82 PHE A C 1
ATOM 649 O O . PHE A 1 82 ? -5.368 4.384 7.014 1.00 91.94 82 PHE A O 1
ATOM 656 N N . TYR A 1 83 ? -6.903 4.278 5.378 1.00 86.75 83 TYR A N 1
ATOM 657 C CA . TYR A 1 83 ? -5.990 4.440 4.250 1.00 86.75 83 TYR A CA 1
ATOM 658 C C . TYR A 1 83 ? -5.816 5.907 3.871 1.00 86.75 83 TYR A C 1
ATOM 660 O O . TYR A 1 83 ? -4.743 6.289 3.399 1.00 86.75 83 TYR A O 1
ATOM 668 N N . THR A 1 84 ? -6.825 6.736 4.140 1.00 86.44 84 THR A N 1
ATOM 669 C CA . THR A 1 84 ? -6.780 8.182 3.899 1.00 86.44 84 THR A CA 1
ATOM 670 C C . THR A 1 84 ? -6.931 8.980 5.193 1.00 86.44 84 THR A C 1
ATOM 672 O O . THR A 1 84 ? -7.392 8.488 6.227 1.00 86.44 84 THR A O 1
ATOM 675 N N . GLU A 1 85 ? -6.525 10.249 5.150 1.00 88.00 85 GLU A N 1
ATOM 676 C CA . GLU A 1 85 ? -6.764 11.176 6.262 1.00 88.00 85 GLU A CA 1
ATOM 677 C C . GLU A 1 85 ? -8.250 11.500 6.429 1.00 88.00 85 GLU A C 1
ATOM 679 O O . GLU A 1 85 ? -8.702 11.749 7.543 1.00 88.00 85 GLU A O 1
ATOM 684 N N . GLU A 1 86 ? -9.019 11.454 5.344 1.00 93.25 86 GLU A N 1
ATOM 685 C CA . GLU A 1 86 ? -10.460 11.700 5.350 1.00 93.25 86 GLU A CA 1
ATOM 686 C C . GLU A 1 86 ? -11.204 10.636 6.163 1.00 93.25 86 GLU A C 1
ATOM 688 O O . GLU A 1 86 ? -11.969 10.988 7.060 1.00 93.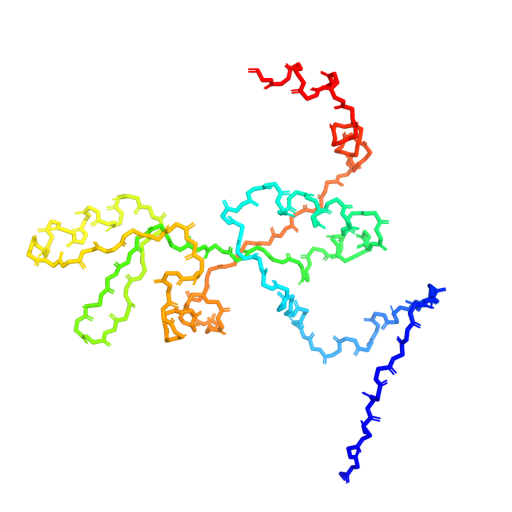25 86 GLU A O 1
ATOM 693 N N . GLU A 1 87 ? -10.910 9.352 5.931 1.00 91.88 87 GLU A N 1
ATOM 694 C CA . GLU A 1 87 ? -11.479 8.227 6.691 1.00 91.88 87 GLU A CA 1
ATOM 695 C C . GLU A 1 87 ? -11.169 8.347 8.190 1.00 91.88 87 GLU A C 1
ATOM 697 O O . GLU A 1 87 ? -12.037 8.175 9.049 1.00 91.88 87 GLU A O 1
ATOM 702 N N . MET A 1 88 ? -9.922 8.703 8.511 1.00 93.25 88 MET A N 1
ATOM 703 C CA . MET A 1 88 ? -9.472 8.919 9.884 1.00 93.25 88 MET A CA 1
ATOM 704 C C . MET A 1 88 ? -10.212 10.092 10.545 1.00 93.25 88 MET A C 1
ATOM 706 O O . MET A 1 88 ? -10.662 9.981 11.689 1.00 93.25 88 MET A O 1
ATOM 710 N N . ASN A 1 89 ? -10.369 11.207 9.827 1.00 94.19 89 ASN A N 1
ATOM 711 C CA . ASN A 1 89 ? -11.045 12.402 10.326 1.00 94.19 89 ASN A CA 1
ATOM 712 C C . ASN A 1 89 ? -12.540 12.163 10.557 1.00 94.19 89 ASN A C 1
ATOM 714 O O . ASN A 1 89 ? -13.059 12.602 11.583 1.00 94.19 89 ASN A O 1
ATOM 718 N N . GLN A 1 90 ? -13.217 11.443 9.660 1.00 95.31 90 GLN A N 1
ATOM 719 C CA . GLN A 1 90 ? -14.619 11.047 9.834 1.00 95.31 90 GLN A CA 1
ATOM 720 C C . GLN A 1 90 ? -14.792 10.205 11.102 1.00 95.31 90 GLN A C 1
ATOM 722 O O . GLN A 1 90 ? -15.593 10.544 11.975 1.00 95.31 90 GLN A O 1
ATOM 727 N N . PHE A 1 91 ? -13.951 9.182 11.279 1.00 95.06 91 PHE A N 1
ATOM 728 C CA . PHE A 1 91 ? -13.987 8.353 12.482 1.00 95.06 91 PHE A CA 1
ATOM 729 C C . PHE A 1 91 ? -13.731 9.168 13.759 1.00 95.06 91 PHE A C 1
ATOM 731 O O . PHE A 1 91 ? -14.377 8.952 14.788 1.00 95.06 91 PHE A O 1
ATOM 738 N N . LYS A 1 92 ? -12.799 10.125 13.700 1.00 94.56 92 LYS A N 1
ATOM 739 C CA . LYS A 1 92 ? -12.469 11.010 14.821 1.00 94.56 92 LYS A CA 1
ATOM 740 C C . LYS A 1 92 ? -13.607 11.975 15.166 1.00 94.56 92 LYS A C 1
ATOM 742 O O . LYS A 1 92 ? -13.775 12.284 16.340 1.00 94.56 92 LYS A O 1
ATOM 747 N N . GLN A 1 93 ? -14.384 12.439 14.186 1.00 94.94 93 GLN A N 1
ATOM 748 C CA . GLN A 1 93 ? -15.566 13.276 14.432 1.00 94.94 93 GLN A CA 1
ATOM 749 C C . GLN A 1 93 ? -16.652 12.502 15.184 1.00 94.94 93 GLN A C 1
ATOM 751 O O . GLN A 1 93 ? -17.236 13.026 16.130 1.00 94.94 93 GLN A O 1
ATOM 756 N N . GLU A 1 94 ? -16.877 11.243 14.812 1.00 94.06 94 GLU A N 1
ATOM 757 C CA . GLU A 1 94 ? -17.839 10.369 15.492 1.00 94.06 94 GLU A CA 1
ATOM 758 C C . GLU A 1 94 ? -17.336 9.894 16.866 1.00 94.06 94 GLU A C 1
ATOM 760 O O . GLU A 1 94 ? -18.126 9.661 17.780 1.00 94.06 94 GLU A O 1
ATOM 765 N N . ASN A 1 95 ? -16.015 9.755 17.030 1.00 94.12 95 ASN A N 1
ATOM 766 C CA . ASN A 1 95 ? -15.379 9.201 18.226 1.00 94.12 95 ASN A CA 1
ATOM 767 C C . ASN A 1 95 ? -14.210 10.087 18.716 1.00 94.12 95 ASN A C 1
ATOM 769 O O . ASN A 1 95 ? -13.051 9.657 18.688 1.00 94.12 95 ASN A O 1
ATOM 773 N N . PRO A 1 96 ? -14.482 11.306 19.224 1.00 89.81 96 PRO A N 1
ATOM 774 C CA . PRO A 1 96 ? -13.455 12.319 19.504 1.00 89.81 96 PRO A CA 1
ATOM 775 C C . PRO A 1 96 ? -12.415 11.907 20.553 1.00 89.81 96 PRO A C 1
ATOM 777 O O . PRO A 1 96 ? -11.276 12.368 20.510 1.00 89.81 96 PRO A O 1
ATOM 780 N N . ASN A 1 97 ? -12.777 11.004 21.467 1.00 90.75 97 ASN A N 1
ATOM 781 C CA . ASN A 1 97 ? -11.898 10.543 22.546 1.00 90.75 97 ASN A CA 1
ATOM 782 C C . ASN A 1 97 ? -11.115 9.266 22.201 1.00 90.75 97 ASN A C 1
ATOM 784 O O . ASN A 1 97 ? -10.432 8.710 23.064 1.00 90.75 97 ASN A O 1
ATOM 788 N N . HIS A 1 98 ? -11.226 8.756 20.973 1.00 93.00 98 HIS A N 1
ATOM 789 C CA . HIS A 1 98 ? -10.587 7.501 20.604 1.00 93.00 98 HIS A CA 1
ATOM 790 C C . HIS A 1 98 ? -9.142 7.709 20.131 1.00 93.00 98 HIS A C 1
ATOM 792 O O . HIS A 1 98 ? -8.837 8.622 19.362 1.00 93.00 98 HIS A O 1
ATOM 798 N N . LYS A 1 99 ? -8.225 6.850 20.592 1.00 93.06 99 LYS A N 1
ATOM 799 C CA . LYS A 1 99 ? -6.798 6.967 20.270 1.00 93.06 99 LYS A CA 1
ATOM 800 C C . LYS A 1 99 ? -6.523 6.404 18.880 1.00 93.06 99 LYS A C 1
ATOM 802 O O . LYS A 1 99 ? -6.637 5.202 18.661 1.00 93.06 99 LYS A O 1
ATOM 807 N N . ILE A 1 100 ? -6.095 7.261 17.964 1.00 95.06 100 ILE A N 1
ATOM 808 C CA . ILE A 1 100 ? -5.689 6.869 16.613 1.00 95.06 100 ILE A CA 1
ATOM 809 C C . ILE A 1 100 ? -4.162 6.789 16.561 1.00 95.06 100 ILE A C 1
ATOM 811 O O . ILE A 1 100 ? -3.468 7.682 17.052 1.00 95.06 100 ILE A O 1
ATOM 815 N N . GLN A 1 101 ? -3.640 5.711 15.983 1.00 92.31 101 GLN A N 1
ATOM 816 C CA . GLN A 1 101 ? -2.214 5.512 15.749 1.00 92.31 101 GLN A CA 1
ATOM 817 C C . GLN A 1 101 ? -1.900 5.765 14.275 1.00 92.31 101 GLN A C 1
ATOM 819 O O . GLN A 1 101 ? -2.634 5.319 13.398 1.00 92.31 101 GLN A O 1
ATOM 824 N N . ARG A 1 102 ? -0.799 6.470 14.006 1.00 90.06 102 ARG A N 1
ATOM 825 C CA . ARG A 1 102 ? -0.212 6.585 12.668 1.00 90.06 102 ARG A CA 1
ATOM 826 C C . ARG A 1 102 ? 0.844 5.502 12.502 1.00 90.06 102 ARG A C 1
ATOM 828 O O . ARG A 1 102 ? 1.666 5.339 13.401 1.00 90.06 102 ARG A O 1
ATOM 835 N N . TYR A 1 103 ? 0.837 4.829 11.360 1.00 87.31 103 TYR A N 1
ATOM 836 C CA . TYR A 1 103 ? 1.797 3.787 11.024 1.00 87.31 103 TYR A CA 1
ATOM 837 C C . TYR A 1 103 ? 2.794 4.297 9.989 1.00 87.31 103 TYR A C 1
ATOM 839 O O . TYR A 1 103 ? 2.414 4.787 8.924 1.00 87.31 103 TYR A O 1
ATOM 847 N N . LYS A 1 104 ? 4.086 4.192 10.296 1.00 78.88 104 LYS A N 1
ATOM 848 C CA . LYS A 1 104 ? 5.175 4.524 9.359 1.00 78.88 104 LYS A CA 1
ATOM 849 C C . LYS A 1 104 ? 5.790 3.287 8.711 1.00 78.88 104 LYS A C 1
ATOM 851 O O . LYS A 1 104 ? 6.495 3.400 7.710 1.00 78.88 104 LYS A O 1
ATOM 856 N N . GLY A 1 105 ? 5.540 2.110 9.275 1.00 76.12 105 GLY A N 1
ATOM 857 C CA . GLY A 1 105 ? 6.053 0.853 8.757 1.00 76.12 105 GLY A CA 1
ATOM 858 C C . GLY A 1 105 ? 5.470 -0.363 9.465 1.00 76.12 105 GLY A C 1
ATOM 859 O O . GLY A 1 105 ? 4.774 -0.258 10.471 1.00 76.12 105 GLY A O 1
ATOM 860 N N . LEU A 1 106 ? 5.798 -1.543 8.939 1.00 78.75 106 LEU A N 1
ATOM 861 C CA . LEU A 1 106 ? 5.240 -2.815 9.409 1.00 78.75 106 LEU A CA 1
ATOM 862 C C . LEU A 1 106 ? 5.640 -3.182 10.839 1.00 78.75 106 LEU A C 1
ATOM 864 O O . LEU A 1 106 ? 4.906 -3.897 11.508 1.00 78.75 106 LEU A O 1
ATOM 868 N N . GLY A 1 107 ? 6.797 -2.705 11.303 1.00 82.06 107 GLY A N 1
ATOM 869 C CA . GLY A 1 107 ? 7.288 -2.982 12.656 1.00 82.06 107 GLY A CA 1
ATOM 870 C C . GLY A 1 107 ? 6.469 -2.318 13.765 1.00 82.06 107 GLY A C 1
ATOM 871 O O . GLY A 1 107 ? 6.642 -2.664 14.926 1.00 82.06 107 GLY A O 1
ATOM 872 N N . GLU A 1 108 ? 5.579 -1.386 13.421 1.00 84.50 108 GLU A N 1
ATOM 873 C CA . GLU A 1 108 ? 4.702 -0.695 14.374 1.00 84.50 108 GLU A CA 1
ATOM 874 C C . GLU A 1 108 ? 3.351 -1.409 14.560 1.00 84.50 108 GLU A C 1
ATOM 876 O O . GLU A 1 108 ? 2.522 -0.953 15.351 1.00 84.50 108 GLU A O 1
ATOM 881 N N . MET A 1 109 ? 3.116 -2.507 13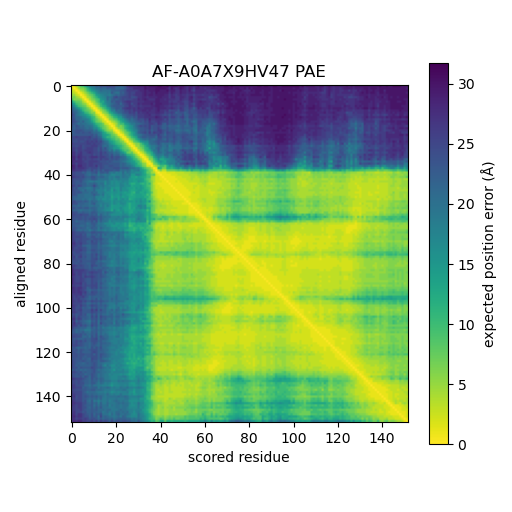.829 1.00 87.94 109 MET A N 1
ATOM 882 C CA . MET A 1 109 ? 1.865 -3.264 13.841 1.00 87.94 109 MET A CA 1
ATOM 883 C C . MET A 1 109 ? 2.002 -4.598 14.570 1.00 87.94 109 MET A C 1
ATOM 885 O O . MET A 1 109 ? 2.972 -5.337 14.396 1.00 87.94 109 MET A O 1
ATOM 889 N N . ASN A 1 110 ? 0.966 -4.944 15.329 1.00 91.31 110 ASN A N 1
ATOM 890 C CA . ASN A 1 110 ? 0.862 -6.254 15.966 1.00 91.31 110 ASN A CA 1
ATOM 891 C C . ASN A 1 110 ? 0.447 -7.340 14.950 1.00 91.31 110 ASN A C 1
ATOM 893 O O . ASN A 1 110 ? -0.183 -7.022 13.937 1.00 91.31 110 ASN A O 1
ATOM 897 N N . PRO A 1 111 ? 0.718 -8.633 15.223 1.00 91.00 111 PRO A N 1
ATOM 898 C CA . PRO A 1 111 ? 0.365 -9.733 14.319 1.00 91.00 111 PRO A CA 1
ATOM 899 C C . PRO A 1 111 ? -1.108 -9.761 13.889 1.00 91.00 111 PRO A C 1
ATOM 901 O O . PRO A 1 111 ? -1.395 -9.984 12.715 1.00 91.00 111 PRO A O 1
ATOM 904 N N . ASP A 1 112 ? -2.038 -9.467 14.800 1.00 90.56 112 ASP A N 1
ATOM 905 C CA . ASP A 1 112 ? -3.472 -9.437 14.484 1.00 90.56 112 ASP A CA 1
ATOM 906 C C . ASP A 1 112 ? -3.838 -8.306 13.513 1.00 90.56 112 ASP A C 1
ATOM 908 O O . ASP A 1 112 ? -4.691 -8.478 12.645 1.00 90.56 112 ASP A O 1
ATOM 912 N N . GLN A 1 113 ? -3.148 -7.166 13.605 1.00 91.38 113 GLN A N 1
ATOM 913 C CA . GLN A 1 113 ? -3.332 -6.035 12.689 1.00 91.38 113 GLN A CA 1
ATOM 914 C C . GLN A 1 113 ? -2.767 -6.374 11.307 1.00 91.38 113 GLN A C 1
ATOM 916 O O . GLN A 1 113 ? -3.433 -6.175 10.293 1.00 91.38 113 GLN A O 1
ATOM 921 N N . LEU A 1 114 ? -1.568 -6.967 11.263 1.00 89.12 114 LEU A N 1
ATOM 922 C CA . LEU A 1 114 ? -0.956 -7.438 10.017 1.00 89.12 114 LEU A CA 1
ATOM 923 C C . LEU A 1 114 ? -1.821 -8.492 9.324 1.00 89.12 114 LEU A C 1
ATOM 925 O O . LEU A 1 114 ? -1.916 -8.490 8.098 1.00 89.12 114 LEU A O 1
ATOM 929 N N . LYS A 1 115 ? -2.480 -9.366 10.091 1.00 89.06 115 LYS A N 1
ATOM 930 C CA . LYS A 1 115 ? -3.393 -10.366 9.540 1.00 89.06 115 LYS A CA 1
ATOM 931 C C . LYS A 1 115 ? -4.546 -9.710 8.783 1.00 89.06 115 LYS A C 1
ATOM 933 O O . LYS A 1 115 ? -4.777 -10.085 7.638 1.00 89.06 115 LYS A O 1
ATOM 938 N N . VAL A 1 116 ? -5.204 -8.718 9.384 1.00 88.81 116 VAL A N 1
ATOM 939 C CA . VAL A 1 116 ? -6.306 -7.970 8.753 1.00 88.81 116 VAL A CA 1
ATOM 940 C C . VAL A 1 116 ? -5.831 -7.238 7.494 1.00 88.81 116 VAL A C 1
ATOM 942 O O . VAL A 1 116 ? -6.524 -7.240 6.480 1.00 88.81 116 VAL A O 1
ATOM 945 N N . CYS A 1 117 ? -4.639 -6.641 7.520 1.00 86.06 117 CYS A N 1
ATOM 946 C CA . CYS A 1 117 ? -4.172 -5.847 6.385 1.00 86.06 117 CYS A CA 1
ATOM 947 C C . CYS A 1 117 ? -3.585 -6.669 5.228 1.00 86.06 117 CYS A C 1
ATOM 949 O O . CYS A 1 117 ? -3.673 -6.232 4.084 1.00 86.06 117 CYS A O 1
ATOM 951 N N . LEU A 1 118 ? -2.941 -7.811 5.503 1.00 83.81 118 LEU A N 1
ATOM 952 C CA . LEU A 1 118 ? -2.124 -8.528 4.512 1.00 83.81 118 LEU A CA 1
ATOM 953 C C . LEU A 1 118 ? -2.597 -9.951 4.212 1.00 83.81 118 LEU A C 1
ATOM 955 O O . LEU A 1 118 ? -2.487 -10.404 3.072 1.00 83.81 118 LEU A O 1
ATOM 959 N N . LEU A 1 119 ? -3.078 -10.674 5.222 1.00 83.12 119 LEU A N 1
ATOM 960 C CA . LEU A 1 119 ? -3.290 -12.121 5.122 1.00 83.12 119 LEU A CA 1
ATOM 961 C C . LEU A 1 119 ? -4.754 -12.479 4.866 1.00 83.12 119 LEU A C 1
ATOM 963 O O . LEU A 1 119 ? -5.041 -13.417 4.125 1.00 83.12 119 LEU A O 1
ATOM 967 N N . ASP A 1 120 ? -5.677 -11.742 5.475 1.00 86.00 120 ASP A N 1
ATOM 968 C CA . ASP A 1 120 ? -7.107 -11.992 5.351 1.00 86.00 120 ASP A CA 1
ATOM 969 C C . ASP A 1 120 ? -7.617 -11.534 3.979 1.00 86.00 120 ASP A C 1
ATOM 971 O O . ASP A 1 120 ? -7.474 -10.375 3.594 1.00 86.00 120 ASP A O 1
ATOM 975 N N . LYS A 1 121 ? -8.188 -12.473 3.219 1.00 85.31 121 LYS A N 1
ATOM 976 C CA . LYS A 1 121 ? -8.630 -12.256 1.838 1.00 85.31 121 LYS A CA 1
ATOM 977 C C . LYS A 1 121 ? -9.803 -11.291 1.741 1.00 85.31 121 LYS A C 1
ATOM 979 O O . LYS A 1 121 ? -9.931 -10.652 0.700 1.00 85.31 121 LYS A O 1
ATOM 984 N N . ASP A 1 122 ? -10.612 -11.206 2.791 1.00 87.31 122 ASP A N 1
ATOM 985 C CA . ASP A 1 122 ? -11.836 -10.412 2.790 1.00 87.31 122 ASP A CA 1
ATOM 986 C C . ASP A 1 122 ? -11.559 -8.949 3.160 1.00 87.31 122 ASP A C 1
ATOM 988 O O . ASP A 1 122 ? -12.306 -8.057 2.763 1.00 87.31 122 ASP A O 1
ATOM 992 N N . THR A 1 123 ? -10.474 -8.686 3.897 1.00 85.44 123 THR A N 1
ATOM 993 C CA . THR A 1 123 ? -10.168 -7.344 4.421 1.00 85.44 123 THR A CA 1
ATOM 994 C C . THR A 1 123 ? -8.930 -6.699 3.813 1.00 85.44 123 THR A C 1
ATOM 996 O O . THR A 1 123 ? -8.805 -5.474 3.854 1.00 85.44 123 THR A O 1
ATOM 999 N N . ARG A 1 124 ? -7.998 -7.477 3.255 1.00 85.81 124 ARG A N 1
ATOM 1000 C CA . ARG A 1 124 ? -6.773 -6.921 2.669 1.00 85.81 124 ARG A CA 1
ATOM 1001 C C . ARG A 1 124 ? -7.062 -6.117 1.404 1.00 85.81 124 ARG A C 1
ATOM 1003 O O . ARG A 1 124 ? -7.874 -6.507 0.567 1.00 85.81 124 ARG A O 1
ATOM 1010 N N . GLN A 1 125 ? -6.298 -5.048 1.211 1.00 83.31 125 GLN A N 1
ATOM 1011 C CA . GLN A 1 125 ? -6.343 -4.248 -0.009 1.00 83.31 125 GLN A CA 1
ATOM 1012 C C . GLN A 1 125 ? -5.118 -4.528 -0.875 1.00 83.31 125 GLN A C 1
ATOM 1014 O O . GLN A 1 125 ? -3.975 -4.327 -0.458 1.00 83.31 125 GLN A O 1
ATOM 1019 N N . LEU A 1 126 ? -5.365 -5.004 -2.095 1.00 82.75 126 LEU A N 1
ATOM 1020 C CA . LEU A 1 126 ? -4.337 -5.325 -3.076 1.00 82.75 126 LEU A CA 1
ATOM 1021 C C . LEU A 1 126 ? -4.569 -4.532 -4.358 1.00 82.75 126 LEU A C 1
ATOM 1023 O O . LEU A 1 126 ? -5.683 -4.481 -4.873 1.00 82.75 126 LEU A O 1
ATOM 1027 N N . GLU A 1 127 ? -3.496 -3.990 -4.914 1.00 80.88 127 GLU A N 1
ATOM 1028 C CA . GLU A 1 127 ? -3.492 -3.356 -6.225 1.00 80.88 127 GLU A CA 1
ATOM 1029 C C . GLU A 1 127 ? -2.754 -4.240 -7.224 1.00 80.88 127 GLU A C 1
ATOM 1031 O O . GLU A 1 127 ? -1.622 -4.661 -6.979 1.00 80.88 127 GLU A O 1
ATOM 1036 N N . LEU A 1 128 ? -3.389 -4.532 -8.356 1.00 81.25 128 LEU A N 1
ATOM 1037 C CA . LEU A 1 128 ? -2.757 -5.288 -9.428 1.00 81.25 128 LEU A CA 1
ATOM 1038 C C . LEU A 1 128 ? -1.680 -4.435 -10.103 1.00 81.25 128 LEU A C 1
ATOM 1040 O O . LEU A 1 128 ? -1.951 -3.333 -10.581 1.00 81.25 128 LEU A O 1
ATOM 1044 N N . VAL A 1 129 ? -0.471 -4.980 -10.203 1.00 82.06 129 V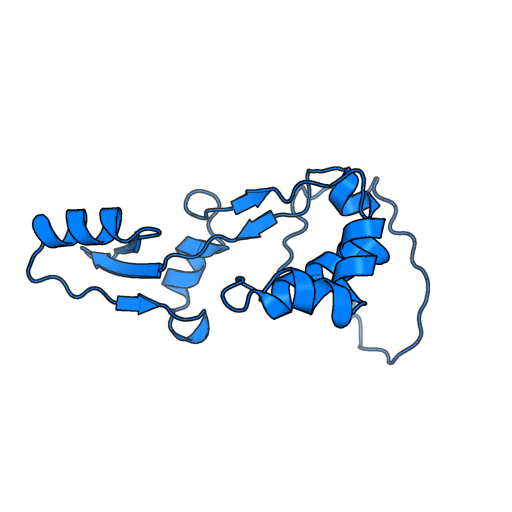AL A N 1
ATOM 1045 C CA . VAL A 1 129 ? 0.617 -4.327 -10.931 1.00 82.06 129 VAL A CA 1
ATOM 1046 C C . VAL A 1 129 ? 0.383 -4.497 -12.429 1.00 82.06 129 VAL A C 1
ATOM 1048 O O . VAL A 1 129 ? 0.317 -5.617 -12.937 1.00 82.06 129 VAL A O 1
ATOM 1051 N N . LYS A 1 130 ? 0.271 -3.373 -13.139 1.00 81.62 130 LYS A N 1
ATOM 1052 C CA . LYS A 1 130 ? 0.113 -3.350 -14.595 1.00 81.62 130 LYS A CA 1
ATOM 1053 C C . LYS A 1 130 ? 1.475 -3.360 -15.281 1.00 81.62 130 LYS A C 1
ATOM 1055 O O . LYS A 1 130 ? 2.403 -2.677 -14.855 1.00 81.62 130 LYS A O 1
ATOM 1060 N N . TYR A 1 131 ? 1.575 -4.140 -16.349 1.00 84.31 131 TYR A N 1
ATOM 1061 C CA . TYR A 1 131 ? 2.740 -4.137 -17.228 1.00 84.31 131 TYR A CA 1
ATOM 1062 C C . TYR A 1 131 ? 2.674 -2.946 -18.193 1.00 84.31 131 TYR A C 1
ATOM 1064 O O . TYR A 1 131 ? 1.583 -2.606 -18.647 1.00 84.31 131 TYR A O 1
ATOM 1072 N N . THR A 1 132 ? 3.824 -2.338 -18.488 1.00 82.06 132 THR A N 1
ATOM 1073 C CA . THR A 1 132 ? 3.970 -1.307 -19.527 1.00 82.06 132 THR A CA 1
ATOM 1074 C C . THR A 1 132 ? 4.554 -1.920 -20.796 1.00 82.06 132 THR A C 1
ATOM 1076 O O . THR A 1 132 ? 5.399 -2.814 -20.706 1.00 82.06 132 THR A O 1
ATOM 1079 N N . ASP A 1 133 ? 4.151 -1.414 -21.957 1.00 82.75 133 ASP A N 1
ATOM 1080 C CA . ASP A 1 133 ? 4.700 -1.830 -23.251 1.00 82.75 133 ASP A CA 1
ATOM 1081 C C . ASP A 1 133 ? 6.105 -1.255 -23.512 1.00 82.75 133 ASP A C 1
ATOM 1083 O O . ASP A 1 133 ? 6.824 -1.749 -24.378 1.00 82.75 133 ASP A O 1
ATOM 1087 N N . GLU A 1 134 ? 6.544 -0.291 -22.693 1.00 86.88 134 GLU A N 1
ATOM 1088 C CA . GLU A 1 134 ? 7.836 0.403 -22.804 1.00 86.88 134 GLU A CA 1
ATOM 1089 C C . GLU A 1 134 ? 8.741 0.144 -21.577 1.00 86.88 134 GLU A C 1
ATOM 1091 O O . GLU A 1 134 ? 9.143 1.066 -20.860 1.00 86.88 134 GLU A O 1
ATOM 1096 N N . PRO A 1 135 ? 9.092 -1.120 -21.263 1.00 85.00 135 PRO A N 1
ATOM 1097 C CA . PRO A 1 135 ? 9.910 -1.431 -20.090 1.00 85.00 135 PRO A CA 1
ATOM 1098 C C . PRO A 1 135 ? 11.336 -0.865 -20.198 1.00 85.00 135 PRO A C 1
ATOM 1100 O O . PRO A 1 135 ? 11.969 -0.599 -19.177 1.00 85.00 135 PRO A O 1
ATOM 1103 N N . GLU A 1 136 ? 11.850 -0.679 -21.417 1.00 86.44 136 GLU A N 1
ATOM 1104 C CA . GLU A 1 136 ? 13.199 -0.164 -21.684 1.00 86.44 136 GLU A CA 1
ATOM 1105 C C . GLU A 1 136 ? 13.385 1.270 -21.188 1.00 86.44 136 GLU A C 1
ATOM 1107 O O . GLU A 1 136 ? 14.436 1.591 -20.628 1.00 86.44 136 GLU A O 1
ATOM 1112 N N . GLU A 1 137 ? 12.355 2.108 -21.309 1.00 86.00 137 GLU A N 1
ATOM 1113 C CA . GLU A 1 137 ? 12.385 3.480 -20.806 1.00 86.00 137 GLU A CA 1
ATOM 1114 C C . GLU A 1 137 ? 12.489 3.513 -19.283 1.00 86.00 137 GLU A C 1
ATOM 1116 O O . GLU A 1 137 ? 13.314 4.244 -18.730 1.00 86.00 137 GLU A O 1
ATOM 1121 N N . ILE A 1 138 ? 11.732 2.645 -18.602 1.00 84.56 138 ILE A N 1
ATOM 1122 C CA . ILE A 1 138 ? 11.806 2.494 -17.145 1.00 84.56 138 ILE A CA 1
ATOM 1123 C C . ILE A 1 138 ? 13.212 2.055 -16.729 1.00 84.56 138 ILE A C 1
ATOM 1125 O O . ILE A 1 138 ? 13.764 2.601 -15.774 1.00 84.56 138 ILE A O 1
ATOM 1129 N N . PHE A 1 139 ? 13.830 1.105 -17.437 1.00 84.56 139 PHE A N 1
ATOM 1130 C CA . PHE A 1 139 ? 15.207 0.698 -17.139 1.00 84.56 139 PHE A CA 1
ATOM 1131 C C . PHE A 1 139 ? 16.196 1.838 -17.343 1.00 84.56 139 PHE A C 1
ATOM 1133 O O . PHE A 1 139 ? 17.025 2.090 -16.468 1.00 84.56 139 PHE A O 1
ATOM 1140 N N . LYS A 1 140 ? 16.097 2.546 -18.468 1.00 87.25 140 LYS A N 1
ATOM 1141 C CA . LYS A 1 140 ? 16.978 3.670 -18.785 1.00 87.25 140 LYS A CA 1
ATOM 1142 C C . LYS A 1 140 ? 16.874 4.762 -17.720 1.00 87.25 140 LYS A C 1
ATOM 1144 O O . LYS A 1 140 ? 17.901 5.214 -17.211 1.00 87.25 140 LYS A O 1
ATOM 1149 N N . LEU A 1 141 ? 15.650 5.100 -17.315 1.00 86.50 141 LEU A N 1
ATOM 1150 C CA . LEU A 1 141 ? 15.378 6.034 -16.228 1.00 86.50 141 LEU A CA 1
ATOM 1151 C C . LEU A 1 141 ? 15.956 5.540 -14.894 1.00 86.50 141 LEU A C 1
ATOM 1153 O O . LEU A 1 141 ? 16.593 6.297 -14.167 1.00 86.50 141 LEU A O 1
ATOM 1157 N N . MET A 1 142 ? 15.771 4.262 -14.562 1.00 83.94 142 MET A N 1
ATOM 1158 C CA . MET A 1 142 ? 16.253 3.692 -13.301 1.00 83.94 142 MET A CA 1
ATOM 1159 C C . MET A 1 142 ? 17.780 3.537 -13.252 1.00 83.94 142 MET A C 1
ATOM 1161 O O . MET A 1 142 ? 18.346 3.545 -12.155 1.00 83.94 142 MET A O 1
ATOM 1165 N N . SER A 1 143 ? 18.458 3.443 -14.396 1.00 86.12 143 SER A N 1
ATOM 1166 C CA . SER A 1 143 ? 19.916 3.302 -14.491 1.00 86.12 143 SER A CA 1
ATOM 1167 C C . SER A 1 143 ? 20.665 4.628 -14.665 1.00 86.12 143 SER A C 1
ATOM 1169 O O . SER A 1 143 ? 21.787 4.743 -14.178 1.00 86.12 143 SER A O 1
ATOM 1171 N N . SER A 1 144 ? 20.075 5.630 -15.323 1.00 89.44 144 SER A N 1
ATOM 1172 C CA . SER A 1 144 ? 20.731 6.919 -15.572 1.00 89.44 144 SER A CA 1
ATOM 1173 C C . SER A 1 144 ? 20.543 7.894 -14.408 1.00 89.44 144 SER A C 1
ATOM 1175 O O . SER A 1 144 ? 19.423 8.160 -13.978 1.00 89.44 144 SER A O 1
ATOM 1177 N N . ALA A 1 145 ? 21.641 8.454 -13.894 1.00 87.19 145 ALA A N 1
ATOM 1178 C CA . ALA A 1 145 ? 21.578 9.506 -12.880 1.00 87.19 145 ALA A CA 1
ATOM 1179 C C . ALA A 1 145 ? 21.085 10.838 -13.465 1.00 87.19 145 ALA A C 1
ATOM 1181 O O . ALA A 1 145 ? 20.367 11.565 -12.785 1.00 87.19 145 ALA A O 1
ATOM 1182 N N . ASP A 1 146 ? 21.439 11.139 -14.714 1.00 89.62 146 ASP A N 1
ATOM 1183 C CA . ASP A 1 146 ? 21.101 12.411 -15.360 1.00 89.62 146 ASP A CA 1
ATOM 1184 C C . ASP A 1 146 ? 19.607 12.498 -15.669 1.00 89.62 146 ASP A C 1
ATOM 1186 O O . ASP A 1 146 ? 18.964 13.470 -15.290 1.00 89.62 146 ASP A O 1
ATOM 1190 N N . MET A 1 147 ? 19.016 11.422 -16.199 1.00 86.81 147 MET A N 1
ATOM 1191 C CA . MET A 1 147 ? 17.568 11.371 -16.450 1.00 86.81 147 MET A CA 1
ATOM 1192 C C . MET A 1 147 ? 16.747 11.510 -15.164 1.00 86.81 147 MET A C 1
ATOM 1194 O O . MET A 1 147 ? 15.677 12.104 -15.169 1.00 86.81 147 MET A O 1
ATOM 1198 N N . LYS A 1 148 ? 17.240 10.982 -14.036 1.00 85.62 148 LYS A N 1
ATOM 1199 C CA . LYS A 1 148 ? 16.568 11.166 -12.741 1.00 85.62 148 LYS A CA 1
ATOM 1200 C C . LYS A 1 148 ? 16.621 12.613 -12.267 1.00 85.62 148 LYS A C 1
ATOM 1202 O O . LYS A 1 148 ? 15.682 13.045 -11.612 1.00 85.62 148 LYS A O 1
ATOM 1207 N N . ARG A 1 149 ? 17.707 13.338 -12.558 1.00 88.06 149 ARG A N 1
ATOM 1208 C CA . ARG A 1 149 ? 17.848 14.755 -12.189 1.00 88.06 149 ARG A CA 1
ATOM 1209 C C . ARG A 1 149 ? 16.911 15.647 -12.992 1.00 88.06 149 ARG A C 1
ATOM 1211 O O . ARG A 1 149 ? 16.424 16.613 -12.437 1.00 88.06 149 ARG A O 1
ATOM 1218 N N . GLU A 1 150 ? 16.642 15.316 -14.252 1.00 89.62 150 GLU A N 1
ATOM 1219 C CA . GLU A 1 150 ? 15.704 16.073 -15.097 1.00 89.62 150 GLU A CA 1
ATOM 1220 C C . GLU A 1 150 ? 14.248 16.013 -14.603 1.00 89.62 150 GLU A C 1
ATOM 1222 O O . GLU A 1 150 ? 13.450 16.880 -14.946 1.00 89.62 150 GLU A O 1
ATOM 1227 N N . LEU A 1 151 ? 13.894 15.001 -13.803 1.00 81.19 151 LEU A N 1
ATOM 1228 C CA . LEU A 1 151 ? 12.540 14.806 -13.270 1.00 81.19 151 LEU A CA 1
ATOM 1229 C C . LEU A 1 151 ? 12.310 15.415 -11.875 1.00 81.19 151 LEU A C 1
ATOM 1231 O O . LEU A 1 151 ? 11.182 15.342 -11.382 1.00 81.19 151 LEU A O 1
ATOM 1235 N N . LEU A 1 152 ? 13.353 15.934 -11.219 1.00 74.25 152 LEU A N 1
ATOM 1236 C CA . LEU A 1 152 ? 13.313 16.477 -9.851 1.00 74.25 152 LEU A CA 1
ATOM 1237 C C . LEU A 1 152 ? 13.361 18.005 -9.859 1.00 74.25 152 LEU A C 1
ATOM 1239 O O . LEU A 1 152 ? 12.628 18.595 -9.035 1.00 74.25 152 LEU A O 1
#

Nearest PDB structures (foldseek):
  3ksa-assembly1_D  TM=7.676E-01  e=4.556E-07  Streptococcus pneumoniae
  2xkk-assembly1_A  TM=8.057E-01  e=1.195E-05  Acinetobacter baumannii
  2xkk-assembly1_C  TM=7.832E-01  e=1.768E-05  Acinetobacter baumannii
  2xcq-assembly1_A-2  TM=7.844E-01  e=3.872E-05  Staphylococcus aureus subsp. aureus N315
  8yo4-assembly1_C  TM=6.409E-01  e=1.101E-04  Escherichia phage T4

Secondary structure (DSSP, 8-state):
-------------------TT---SS---------TTSHHHHHHHHHHHHHH-HHHHHTTSS-EEEE--SEEEEETTEEEEESSHHHHHHHHHH-TT--PEE-SSGGGS-HHHHIIIII-TTT-EEEEPPPPS-HHHHHHHHH-HHHHHHT-

Solvent-accessible surface area (backbone atoms only — not comparable to full-atom values): 9762 Å² total; per-residue (Å²): 142,81,88,78,86,81,77,89,80,81,89,76,95,69,93,70,85,75,70,77,85,73,65,84,55,99,60,65,71,71,79,64,91,64,73,63,73,49,65,66,61,45,52,53,52,48,52,46,40,58,70,78,41,42,67,52,37,67,65,62,75,53,49,66,45,60,54,72,48,44,31,33,33,73,57,96,88,38,79,47,77,17,74,47,70,65,57,45,50,55,52,37,71,79,37,74,88,60,75,73,45,76,48,83,51,74,90,78,53,54,72,74,54,48,35,44,44,69,66,36,83,90,64,32,44,71,43,76,48,78,63,68,97,59,57,66,59,55,49,51,44,75,69,36,69,65,60,50,58,77,76,110

Mean predicted aligned error: 12.13 Å

Sequence (152 aa):
MKVKKITERQSGVKEQFCDLSTVTGNFVEANSKTVIHNSHISSLLMVMFLKLTPQLLKAQKHVYRAIMPLYGTMFKGKFVPFYTEEEMNQFKQENPNHKIQRYKGLGEMNPDQLKVCLLDKDTRQLELVKYTDEPEEIFKLMSSADMKRELL